Protein AF-A0A6H9IDM2-F1 (afdb_monomer_lite)

Radius of gyration: 23.65 Å; chains: 1; bounding box: 51×37×52 Å

pLDDT: mean 88.01, std 14.93, range [42.97, 98.5]

Secondary structure (DSSP, 8-state):
-PPPPP---HHHHHHHHHHHHHTT--HHHHHHHHHHHHHHHHHHHHHHHHHHHHHHHHHHTT---B-HHHHHHHHHHHHTT--PPPPPBPPHHHHHHHHHHS----

Structure (mmCIF, N/CA/C/O backbone):
data_AF-A0A6H9IDM2-F1
#
_entry.id   AF-A0A6H9IDM2-F1
#
loop_
_atom_site.group_PDB
_atom_site.id
_atom_site.type_symbol
_atom_site.label_atom_id
_atom_site.label_alt_id
_atom_site.label_comp_id
_atom_site.label_asym_id
_atom_site.label_entity_id
_atom_site.label_seq_id
_atom_site.pdbx_PDB_ins_code
_atom_site.Cartn_x
_atom_site.Cartn_y
_atom_site.Cartn_z
_atom_site.occupancy
_atom_site.B_iso_or_equiv
_atom_site.auth_seq_id
_atom_site.auth_comp_id
_atom_site.auth_asym_id
_atom_site.auth_atom_id
_atom_site.pdbx_PDB_model_num
ATOM 1 N N . MET A 1 1 ? 26.684 4.462 -5.386 1.00 55.28 1 MET A N 1
ATOM 2 C CA . MET A 1 1 ? 25.567 3.701 -5.987 1.00 55.28 1 MET A CA 1
ATOM 3 C C . MET A 1 1 ? 26.026 2.262 -6.154 1.00 55.28 1 MET A C 1
ATOM 5 O O . MET A 1 1 ? 27.055 2.063 -6.786 1.00 55.28 1 MET A O 1
ATOM 9 N N . SER A 1 2 ? 25.337 1.293 -5.546 1.00 77.88 2 SER A N 1
ATOM 10 C CA . SER A 1 2 ? 25.652 -0.134 -5.717 1.00 77.88 2 SER A CA 1
ATOM 11 C C . SER A 1 2 ? 24.838 -0.700 -6.878 1.00 77.88 2 SER A C 1
ATOM 13 O O . SER A 1 2 ? 23.632 -0.463 -6.955 1.00 77.88 2 SER A O 1
ATOM 15 N N . THR A 1 3 ? 25.480 -1.418 -7.796 1.00 82.38 3 THR A N 1
ATOM 16 C CA . THR A 1 3 ? 24.814 -2.078 -8.921 1.00 82.38 3 THR A CA 1
ATOM 17 C C . THR A 1 3 ? 24.431 -3.501 -8.529 1.00 82.38 3 THR A C 1
ATOM 19 O O . THR A 1 3 ? 25.277 -4.342 -8.242 1.00 82.38 3 THR A O 1
ATOM 22 N N . THR A 1 4 ? 23.130 -3.790 -8.531 1.00 86.00 4 THR A N 1
ATOM 23 C CA . THR A 1 4 ? 22.616 -5.154 -8.337 1.00 86.00 4 THR A CA 1
ATOM 24 C C . THR A 1 4 ? 22.281 -5.753 -9.699 1.00 86.00 4 THR A C 1
ATOM 26 O O . THR A 1 4 ? 21.487 -5.185 -10.448 1.00 86.00 4 THR A O 1
ATOM 29 N N . THR A 1 5 ? 22.880 -6.898 -10.036 1.00 89.69 5 THR A N 1
ATOM 30 C CA . THR A 1 5 ? 22.581 -7.604 -11.292 1.00 89.69 5 THR A CA 1
ATOM 31 C C . THR A 1 5 ? 21.409 -8.557 -11.088 1.00 89.69 5 THR A C 1
ATOM 33 O O . THR A 1 5 ? 21.498 -9.498 -10.303 1.00 89.69 5 THR A O 1
ATOM 36 N N . LEU A 1 6 ? 20.318 -8.340 -11.825 1.00 88.38 6 LEU A N 1
ATOM 37 C CA . LEU A 1 6 ? 19.122 -9.183 -11.796 1.00 88.38 6 LEU A CA 1
ATOM 38 C C . LEU A 1 6 ? 19.108 -10.123 -13.006 1.00 88.38 6 LEU A C 1
ATOM 40 O O . LEU A 1 6 ? 19.097 -9.677 -14.156 1.00 88.38 6 LEU A O 1
ATOM 44 N N . LYS A 1 7 ? 19.070 -11.437 -12.762 1.00 92.38 7 LYS A N 1
ATOM 45 C CA . LYS A 1 7 ? 18.801 -12.422 -13.818 1.00 92.38 7 LYS A CA 1
ATOM 46 C C . LYS A 1 7 ? 17.298 -12.517 -14.049 1.00 92.38 7 LYS A C 1
ATOM 48 O O . LYS A 1 7 ? 16.570 -13.052 -13.222 1.00 92.38 7 LYS A O 1
ATOM 53 N N . LEU A 1 8 ? 16.856 -12.006 -15.193 1.00 91.06 8 LEU A N 1
ATOM 54 C CA . LEU A 1 8 ? 15.466 -12.103 -15.629 1.00 91.06 8 LEU A CA 1
ATOM 55 C C . LEU A 1 8 ? 15.262 -13.369 -16.466 1.00 91.06 8 LEU A C 1
ATOM 57 O O . LEU A 1 8 ? 16.017 -13.563 -17.428 1.00 91.06 8 LEU A O 1
ATOM 61 N N . PRO A 1 9 ? 14.236 -14.176 -16.154 1.00 95.69 9 PRO A N 1
ATOM 62 C CA . PRO A 1 9 ? 13.740 -15.215 -17.047 1.00 95.69 9 PRO A CA 1
ATOM 63 C C . PRO A 1 9 ? 13.478 -14.682 -18.466 1.00 95.69 9 PRO A C 1
ATOM 65 O O . PRO A 1 9 ? 13.116 -13.514 -18.657 1.00 95.69 9 PRO A O 1
ATOM 68 N N . ALA A 1 10 ? 13.707 -15.525 -19.477 1.00 93.75 10 ALA A N 1
ATOM 69 C CA . ALA A 1 10 ? 13.621 -15.121 -20.883 1.00 93.75 10 ALA A CA 1
ATOM 70 C C . ALA A 1 10 ? 12.200 -14.684 -21.283 1.00 93.75 10 ALA A C 1
ATOM 72 O O . ALA A 1 10 ? 12.037 -13.698 -22.002 1.00 93.75 10 ALA A O 1
ATOM 73 N N . ASP A 1 11 ? 11.185 -15.372 -20.763 1.00 96.50 11 ASP A N 1
ATOM 74 C CA . ASP A 1 11 ? 9.766 -15.064 -20.951 1.00 96.50 11 ASP A CA 1
ATOM 75 C C . ASP A 1 11 ? 9.399 -13.681 -20.390 1.00 96.50 11 ASP A C 1
ATOM 77 O O . ASP A 1 11 ? 8.748 -12.878 -21.061 1.00 96.50 11 ASP A O 1
ATOM 81 N N . LEU A 1 12 ? 9.878 -13.353 -19.188 1.00 95.44 12 LEU A N 1
ATOM 82 C CA . LEU A 1 12 ? 9.643 -12.062 -18.556 1.00 95.44 12 LEU A CA 1
ATOM 83 C C . LEU A 1 12 ? 10.305 -10.936 -19.356 1.00 95.44 12 LEU A C 1
ATOM 85 O O . LEU A 1 12 ? 9.674 -9.915 -19.631 1.00 95.44 12 LEU A O 1
ATOM 89 N N . ARG A 1 13 ? 11.552 -11.138 -19.795 1.00 93.38 13 ARG A N 1
ATOM 90 C CA . ARG A 1 13 ? 12.265 -10.167 -20.637 1.00 93.38 13 ARG A CA 1
ATOM 91 C C . ARG A 1 13 ? 11.517 -9.892 -21.946 1.00 93.38 13 ARG A C 1
ATOM 93 O O . ARG A 1 13 ? 11.399 -8.730 -22.334 1.00 93.38 13 ARG A O 1
ATOM 100 N N . ALA A 1 14 ? 10.994 -10.934 -22.596 1.00 95.75 14 ALA A N 1
ATOM 101 C CA . ALA A 1 14 ? 10.243 -10.811 -23.845 1.00 95.75 14 ALA A CA 1
ATOM 102 C C . ALA A 1 14 ? 8.948 -9.998 -23.678 1.00 95.75 14 ALA A C 1
ATOM 104 O O . ALA A 1 14 ? 8.558 -9.273 -24.589 1.00 95.75 14 ALA A O 1
ATOM 105 N N . ARG A 1 15 ? 8.312 -10.062 -22.501 1.00 97.31 15 ARG A N 1
ATOM 106 C CA . ARG A 1 15 ? 7.106 -9.281 -22.178 1.00 97.31 15 ARG A CA 1
ATOM 107 C C . ARG A 1 15 ? 7.408 -7.824 -21.828 1.00 97.31 15 ARG A C 1
ATOM 109 O O . ARG A 1 15 ? 6.615 -6.949 -22.155 1.00 97.31 15 ARG A O 1
ATOM 116 N N . ILE A 1 16 ? 8.543 -7.549 -21.183 1.00 96.69 16 ILE A N 1
ATOM 117 C CA . ILE A 1 16 ? 8.919 -6.189 -20.762 1.00 96.69 16 ILE A CA 1
ATOM 118 C C . ILE A 1 16 ? 9.207 -5.287 -21.965 1.00 96.69 16 ILE A C 1
ATOM 120 O O . ILE A 1 16 ? 8.795 -4.132 -21.965 1.00 96.69 16 ILE A O 1
ATOM 124 N N . ALA A 1 17 ? 9.891 -5.794 -22.993 1.00 94.62 17 ALA A N 1
ATOM 125 C CA . ALA A 1 17 ? 10.300 -4.987 -24.144 1.00 94.62 17 ALA A CA 1
ATOM 126 C C . ALA A 1 17 ? 9.138 -4.238 -24.844 1.00 94.62 17 ALA A C 1
ATOM 128 O O . ALA A 1 17 ? 9.234 -3.014 -24.965 1.00 94.62 17 ALA A O 1
ATOM 129 N N . PRO A 1 18 ? 8.031 -4.892 -25.257 1.00 97.69 18 PRO A N 1
ATOM 130 C CA . PRO A 1 18 ? 6.910 -4.190 -25.883 1.00 97.69 18 PRO A CA 1
ATOM 131 C C . PRO A 1 18 ? 6.163 -3.260 -24.915 1.00 97.69 18 PRO A C 1
ATOM 133 O O . PRO A 1 18 ? 5.711 -2.199 -25.335 1.00 97.69 18 PRO A O 1
ATOM 136 N N . LEU A 1 19 ? 6.064 -3.604 -23.624 1.00 98.06 19 LEU A N 1
ATOM 137 C CA . LEU A 1 19 ? 5.415 -2.751 -22.615 1.00 98.06 19 LEU A CA 1
ATOM 138 C C . LEU A 1 19 ? 6.210 -1.467 -22.356 1.00 98.06 19 LEU A C 1
ATOM 140 O O . LEU A 1 19 ? 5.635 -0.384 -22.274 1.00 98.06 19 LEU A O 1
ATOM 144 N N . ALA A 1 20 ? 7.536 -1.583 -22.276 1.00 97.81 20 ALA A N 1
ATOM 145 C CA . ALA A 1 20 ? 8.434 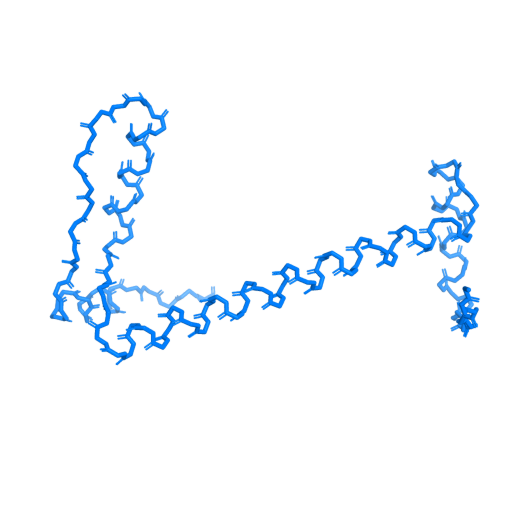-0.446 -22.153 1.00 97.81 20 ALA A CA 1
ATOM 146 C C . ALA A 1 20 ? 8.346 0.463 -23.388 1.00 97.81 20 ALA A C 1
ATOM 148 O O . ALA A 1 20 ? 8.198 1.675 -23.241 1.00 97.81 20 ALA A O 1
ATOM 149 N N . ALA A 1 21 ? 8.347 -0.124 -24.592 1.00 97.62 21 ALA A N 1
ATOM 150 C CA . ALA A 1 21 ? 8.208 0.620 -25.842 1.00 97.62 21 ALA A CA 1
ATOM 151 C C . ALA A 1 21 ? 6.865 1.365 -25.930 1.00 97.62 21 ALA A C 1
ATOM 153 O O . ALA A 1 21 ? 6.853 2.554 -26.239 1.00 97.62 21 ALA A O 1
ATOM 154 N N . ALA A 1 22 ? 5.751 0.708 -25.588 1.00 98.06 22 ALA A N 1
ATOM 155 C CA . ALA A 1 22 ? 4.427 1.333 -25.550 1.00 98.06 22 ALA A CA 1
ATOM 156 C C . ALA A 1 22 ? 4.345 2.493 -24.540 1.00 98.06 22 ALA A C 1
ATOM 158 O O . ALA A 1 22 ? 3.615 3.454 -24.760 1.00 98.06 22 ALA A O 1
ATOM 159 N N . ALA A 1 23 ? 5.123 2.426 -23.455 1.00 97.19 23 ALA A N 1
ATOM 160 C CA . ALA A 1 23 ? 5.252 3.496 -22.468 1.00 97.19 23 ALA A CA 1
ATOM 161 C C . ALA A 1 23 ? 6.285 4.580 -22.847 1.00 97.19 23 ALA A C 1
ATOM 163 O O . ALA A 1 23 ? 6.488 5.509 -22.066 1.00 97.19 23 ALA A O 1
ATOM 164 N N . GLY A 1 24 ? 6.964 4.466 -23.998 1.00 97.81 24 GLY A N 1
ATOM 165 C CA . GLY A 1 24 ? 8.007 5.401 -24.436 1.00 97.81 24 GLY A CA 1
ATOM 166 C C . GLY A 1 24 ? 9.299 5.336 -23.611 1.00 97.81 24 GLY A C 1
ATOM 167 O O . GLY A 1 24 ? 10.002 6.337 -23.488 1.00 97.81 24 GLY A O 1
ATOM 168 N N . LYS A 1 25 ? 9.608 4.182 -23.004 1.00 97.25 25 LYS A N 1
ATOM 169 C CA . LYS A 1 25 ? 10.729 3.997 -22.066 1.00 97.25 25 LYS A CA 1
ATOM 170 C C . LYS A 1 25 ? 11.687 2.908 -22.532 1.00 97.25 25 LYS A C 1
ATOM 172 O O . LYS A 1 25 ? 11.315 1.977 -23.243 1.00 97.25 25 LYS A O 1
ATOM 177 N N . THR A 1 26 ? 12.934 2.980 -22.068 1.00 97.62 26 THR A N 1
ATOM 178 C CA . THR A 1 26 ? 13.848 1.836 -22.188 1.00 97.62 26 THR A CA 1
ATOM 179 C C . THR A 1 26 ? 13.391 0.714 -21.248 1.00 97.62 26 THR A C 1
ATOM 181 O O . THR A 1 26 ? 12.837 1.004 -20.182 1.00 97.62 26 THR A O 1
ATOM 184 N N . PRO A 1 27 ? 13.662 -0.567 -21.564 1.00 95.56 27 PRO A N 1
ATOM 185 C CA . PRO A 1 27 ? 13.355 -1.671 -20.656 1.00 95.56 27 PRO A CA 1
ATOM 186 C C . PRO A 1 27 ? 13.947 -1.477 -19.255 1.00 95.56 27 PRO A C 1
ATOM 188 O O . PRO A 1 27 ? 13.291 -1.781 -18.266 1.00 95.56 27 PRO A O 1
ATOM 191 N N . HIS A 1 28 ? 15.166 -0.933 -19.155 1.00 93.75 28 HIS A N 1
ATOM 192 C CA . HIS A 1 28 ? 15.801 -0.656 -17.866 1.00 93.75 28 HIS A CA 1
ATOM 193 C C . HIS A 1 28 ? 15.021 0.376 -17.043 1.00 93.75 28 HIS A C 1
ATOM 195 O O . HIS A 1 28 ? 14.679 0.089 -15.898 1.00 93.75 28 HIS A O 1
ATOM 201 N N . ALA A 1 29 ? 14.699 1.536 -17.628 1.00 95.88 29 ALA A N 1
ATOM 202 C CA . ALA A 1 29 ? 13.943 2.580 -16.937 1.00 95.88 29 ALA A CA 1
ATOM 203 C C . ALA A 1 29 ? 12.564 2.073 -16.494 1.00 95.88 29 ALA A C 1
ATOM 205 O O . ALA A 1 29 ? 12.175 2.259 -15.345 1.00 95.88 29 ALA A O 1
ATOM 206 N N . TRP A 1 30 ? 11.875 1.343 -17.375 1.00 97.25 30 TRP A N 1
ATOM 207 C CA . TRP A 1 30 ? 10.578 0.741 -17.071 1.00 97.25 30 TRP A CA 1
ATOM 208 C C . TRP A 1 30 ? 10.650 -0.234 -15.883 1.00 97.25 30 TRP A C 1
ATOM 210 O O . TRP A 1 30 ? 9.802 -0.200 -14.995 1.00 97.25 30 TRP A O 1
ATOM 220 N N . MET A 1 31 ? 11.687 -1.076 -15.816 1.00 95.69 31 MET A N 1
ATOM 221 C CA . MET A 1 31 ? 11.879 -2.005 -14.695 1.00 95.69 31 MET A CA 1
ATOM 222 C C . MET A 1 31 ? 12.186 -1.292 -13.377 1.00 95.69 31 MET A C 1
ATOM 224 O O . MET A 1 31 ? 11.683 -1.706 -12.336 1.00 95.69 31 MET A O 1
ATOM 228 N N . VAL A 1 32 ? 13.007 -0.239 -13.406 1.00 95.19 32 VAL A N 1
ATOM 229 C CA . VAL A 1 32 ? 13.331 0.542 -12.203 1.00 95.19 32 VAL A CA 1
ATOM 230 C C . VAL A 1 32 ? 12.068 1.176 -11.626 1.00 95.19 32 VAL A C 1
ATOM 232 O O . VAL A 1 32 ? 11.820 1.059 -10.429 1.00 95.19 32 VAL A O 1
ATOM 235 N N . GLU A 1 33 ? 11.234 1.777 -12.469 1.00 96.75 33 GLU A N 1
ATOM 236 C CA . GLU A 1 33 ? 9.955 2.346 -12.039 1.00 96.75 33 GLU A CA 1
ATOM 237 C C . GLU A 1 33 ? 8.991 1.283 -11.505 1.00 96.75 33 GLU A C 1
ATOM 239 O O . GLU A 1 33 ? 8.343 1.497 -10.482 1.00 96.75 33 GLU A O 1
ATOM 244 N N . ALA A 1 34 ? 8.923 0.114 -12.151 1.00 96.50 34 ALA A N 1
ATOM 245 C CA . ALA A 1 34 ? 8.106 -0.995 -11.666 1.00 96.50 34 ALA A CA 1
ATOM 246 C C . ALA A 1 34 ? 8.541 -1.450 -10.261 1.00 96.50 34 ALA A C 1
ATOM 248 O O . ALA A 1 34 ? 7.698 -1.696 -9.398 1.00 96.50 34 ALA A O 1
ATOM 249 N N . LEU A 1 35 ? 9.852 -1.517 -10.003 1.00 96.31 35 LEU A N 1
ATOM 250 C CA . LEU A 1 35 ? 10.387 -1.837 -8.679 1.00 96.31 35 LEU A CA 1
ATOM 251 C C . LEU A 1 35 ? 10.081 -0.737 -7.658 1.00 96.31 35 LEU A C 1
ATOM 253 O O . LEU A 1 35 ? 9.688 -1.055 -6.541 1.00 96.31 35 LEU A O 1
ATOM 257 N N . GLN A 1 36 ? 10.198 0.539 -8.030 1.00 97.50 36 GLN A N 1
ATOM 258 C CA . GLN A 1 36 ? 9.831 1.656 -7.151 1.00 97.50 36 GLN A CA 1
ATOM 259 C C . GLN A 1 36 ? 8.349 1.605 -6.765 1.00 97.50 36 GLN A C 1
ATOM 261 O O . GLN A 1 36 ? 8.016 1.708 -5.586 1.00 97.50 36 GLN A O 1
ATOM 266 N N . ALA A 1 37 ? 7.462 1.368 -7.735 1.00 97.75 37 ALA A N 1
ATOM 267 C CA . ALA A 1 37 ? 6.037 1.199 -7.474 1.00 97.75 37 ALA A CA 1
ATOM 268 C C . ALA A 1 37 ? 5.767 0.004 -6.543 1.00 97.75 37 ALA A C 1
ATOM 270 O O . ALA A 1 37 ? 4.945 0.098 -5.630 1.00 97.75 37 ALA A O 1
ATOM 271 N N . GLN A 1 38 ? 6.492 -1.103 -6.730 1.00 97.94 38 GLN A N 1
ATOM 272 C CA . GLN A 1 38 ? 6.369 -2.281 -5.876 1.00 97.94 38 GLN A CA 1
ATOM 273 C C . GLN A 1 38 ? 6.863 -2.030 -4.445 1.00 97.94 38 GLN A C 1
ATOM 275 O O . GLN A 1 38 ? 6.255 -2.553 -3.512 1.00 97.94 38 GLN A O 1
ATOM 280 N N . VAL A 1 39 ? 7.924 -1.238 -4.259 1.00 98.38 39 VAL A N 1
ATOM 281 C CA . VAL A 1 39 ? 8.408 -0.828 -2.929 1.00 98.38 39 VAL A CA 1
ATOM 282 C C . VAL A 1 39 ? 7.331 -0.025 -2.210 1.00 98.38 39 VAL A C 1
ATOM 284 O O . VAL A 1 39 ? 6.919 -0.417 -1.124 1.00 98.38 39 VAL A O 1
ATOM 287 N N . VAL A 1 40 ? 6.778 1.008 -2.855 1.00 98.38 40 VAL A N 1
ATOM 288 C CA . VAL A 1 40 ? 5.699 1.822 -2.267 1.00 98.38 40 VAL A CA 1
ATOM 289 C C . VAL A 1 40 ? 4.497 0.953 -1.886 1.00 98.38 40 VAL A C 1
ATOM 291 O O . VAL A 1 40 ? 3.957 1.078 -0.789 1.00 98.38 40 VAL A O 1
ATOM 294 N N . LEU A 1 41 ? 4.085 0.030 -2.761 1.00 98.50 41 LEU A N 1
ATOM 295 C CA . LEU A 1 41 ? 2.975 -0.878 -2.472 1.00 98.50 41 LEU A CA 1
ATOM 296 C C . LEU A 1 41 ? 3.281 -1.823 -1.297 1.00 98.50 41 LEU A C 1
ATOM 298 O O . LEU A 1 41 ? 2.393 -2.113 -0.491 1.00 98.50 41 LEU A O 1
ATOM 302 N N . ALA A 1 42 ? 4.513 -2.330 -1.208 1.00 98.50 42 ALA A N 1
ATOM 303 C CA . ALA A 1 42 ? 4.940 -3.198 -0.117 1.00 98.50 42 ALA A CA 1
ATOM 304 C C . ALA A 1 42 ? 4.957 -2.448 1.221 1.00 98.50 42 ALA A C 1
ATOM 306 O O . ALA A 1 42 ? 4.429 -2.976 2.201 1.00 98.50 42 ALA A O 1
ATOM 307 N N . ASP A 1 43 ? 5.470 -1.219 1.238 1.00 98.38 43 ASP A N 1
ATOM 308 C CA . ASP A 1 43 ? 5.505 -0.365 2.425 1.00 98.38 43 ASP A CA 1
ATOM 309 C C . ASP A 1 43 ? 4.091 -0.045 2.916 1.00 98.38 43 ASP A C 1
ATOM 311 O O . ASP A 1 43 ? 3.782 -0.263 4.087 1.00 98.38 43 ASP A O 1
ATOM 315 N N . LEU A 1 44 ? 3.188 0.361 2.014 1.00 98.38 44 LEU A N 1
ATOM 316 C CA . LEU A 1 44 ? 1.779 0.605 2.347 1.00 98.38 44 LEU A CA 1
ATOM 317 C C . LEU A 1 44 ? 1.109 -0.638 2.939 1.00 98.38 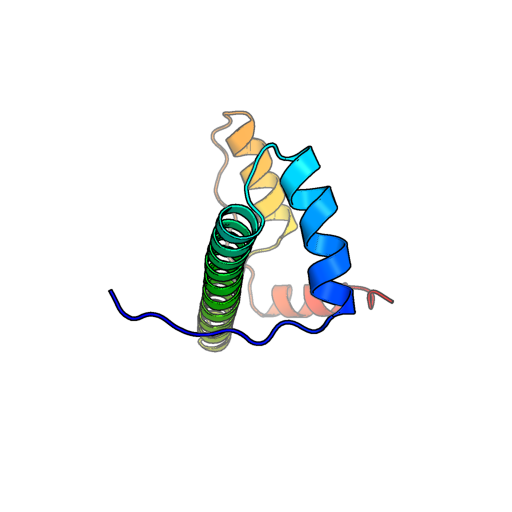44 LEU A C 1
ATOM 319 O O . LEU A 1 44 ? 0.354 -0.543 3.906 1.00 98.38 44 LEU A O 1
ATOM 323 N N . ARG A 1 45 ? 1.396 -1.821 2.383 1.00 98.31 45 ARG A N 1
ATOM 324 C CA . ARG A 1 45 ? 0.861 -3.081 2.907 1.00 98.31 45 ARG A CA 1
ATOM 325 C C . ARG A 1 45 ? 1.388 -3.380 4.308 1.00 98.31 45 ARG A C 1
ATOM 327 O O . ARG A 1 45 ? 0.607 -3.805 5.155 1.00 98.31 45 ARG A O 1
ATOM 334 N N . GLN A 1 46 ? 2.686 -3.206 4.545 1.00 98.38 46 GLN A N 1
ATOM 335 C CA . GLN A 1 46 ? 3.270 -3.448 5.866 1.00 98.38 46 GLN A CA 1
ATOM 336 C C . GLN A 1 46 ? 2.729 -2.459 6.899 1.00 98.38 46 GLN A C 1
ATOM 338 O O . GLN A 1 46 ? 2.327 -2.891 7.976 1.00 98.38 46 GLN A O 1
ATOM 343 N N . ALA A 1 47 ? 2.634 -1.176 6.544 1.00 98.31 47 ALA A N 1
ATOM 344 C CA . ALA A 1 47 ? 2.050 -0.148 7.398 1.00 98.31 47 ALA A CA 1
ATOM 345 C C . ALA A 1 47 ? 0.595 -0.476 7.766 1.00 98.31 47 ALA A C 1
ATOM 347 O O . ALA A 1 47 ? 0.252 -0.481 8.943 1.00 98.31 47 ALA A O 1
ATOM 348 N N . PHE A 1 48 ? -0.231 -0.861 6.787 1.00 98.00 48 PHE A N 1
ATOM 349 C CA . PHE A 1 48 ? -1.620 -1.257 7.032 1.00 98.00 48 PHE A CA 1
ATOM 350 C C . PHE A 1 48 ? -1.735 -2.460 7.981 1.00 98.00 48 PHE A C 1
ATOM 352 O O . PHE A 1 48 ? -2.569 -2.472 8.882 1.00 98.00 48 PHE A O 1
ATOM 359 N N . ILE A 1 49 ? -0.895 -3.485 7.799 1.00 98.25 49 ILE A N 1
ATOM 360 C CA . ILE A 1 49 ? -0.894 -4.664 8.677 1.00 98.25 49 ILE A CA 1
ATOM 361 C C . ILE A 1 49 ? -0.434 -4.294 10.092 1.00 98.25 49 ILE A C 1
ATOM 363 O O . ILE A 1 49 ? -0.972 -4.831 11.059 1.00 98.25 49 ILE A O 1
ATOM 367 N N . HIS A 1 50 ? 0.561 -3.416 10.215 1.00 98.19 50 HIS A N 1
ATOM 368 C CA . HIS A 1 50 ? 1.042 -2.930 11.504 1.00 98.19 50 HIS A CA 1
ATOM 369 C C . HIS A 1 50 ? -0.064 -2.174 12.246 1.00 98.19 50 HIS A C 1
ATOM 371 O O . HIS A 1 50 ? -0.429 -2.567 13.347 1.00 98.19 50 HIS A O 1
ATOM 377 N N . GLU A 1 51 ? -0.678 -1.182 11.600 1.00 97.88 51 GLU A N 1
ATOM 378 C CA . GLU A 1 51 ? -1.783 -0.401 12.166 1.00 97.88 51 GLU A CA 1
ATOM 379 C C . GLU A 1 51 ? -2.973 -1.290 12.563 1.00 97.88 51 GLU A C 1
ATOM 381 O O . GLU A 1 51 ? -3.544 -1.136 13.641 1.00 97.88 51 GLU A O 1
ATOM 386 N N . ALA A 1 52 ? -3.317 -2.284 11.737 1.00 95.62 52 ALA A N 1
ATOM 387 C CA . ALA A 1 52 ? -4.380 -3.231 12.061 1.00 95.62 52 ALA A CA 1
ATOM 388 C C . ALA A 1 52 ? -4.062 -4.077 13.307 1.00 95.62 52 ALA A C 1
ATOM 390 O O . ALA A 1 52 ? -4.967 -4.394 14.080 1.00 95.62 52 ALA A O 1
ATOM 391 N N . ARG A 1 53 ? -2.793 -4.456 13.509 1.00 98.00 53 ARG A N 1
ATOM 392 C CA . ARG A 1 53 ? -2.352 -5.186 14.708 1.00 98.00 53 ARG A CA 1
ATOM 393 C C . ARG A 1 53 ? -2.367 -4.298 15.942 1.00 98.00 53 ARG A C 1
ATOM 395 O O . ARG A 1 53 ? -2.846 -4.754 16.974 1.00 98.00 53 ARG A O 1
ATOM 402 N N . ASP A 1 54 ? -1.902 -3.059 15.822 1.00 97.00 54 ASP A N 1
ATOM 403 C CA . ASP A 1 54 ? -1.930 -2.090 16.919 1.00 97.00 54 ASP A CA 1
ATOM 404 C C . ASP A 1 54 ? -3.371 -1.826 17.364 1.00 97.00 54 ASP A C 1
ATOM 406 O O . ASP A 1 54 ? -3.685 -1.927 18.547 1.00 97.00 54 ASP A O 1
ATOM 410 N N . SER A 1 55 ? -4.276 -1.598 16.407 1.00 92.88 55 SER A N 1
ATOM 411 C CA . SER A 1 55 ? -5.702 -1.415 16.685 1.00 92.88 55 SER A CA 1
ATOM 412 C C . SER A 1 55 ? -6.332 -2.659 17.322 1.00 92.88 55 SER A C 1
ATOM 414 O O . SER A 1 55 ? -7.116 -2.539 18.260 1.00 92.88 55 SER A O 1
ATOM 416 N N . ALA A 1 56 ? -5.976 -3.865 16.865 1.00 92.50 56 ALA A N 1
ATOM 417 C CA . ALA A 1 56 ? -6.451 -5.098 17.490 1.00 92.50 56 ALA A CA 1
ATOM 418 C C . ALA A 1 56 ? -5.955 -5.236 18.939 1.00 92.50 56 ALA A C 1
ATOM 420 O O . ALA A 1 56 ? -6.747 -5.568 19.817 1.00 92.50 56 ALA A O 1
ATOM 421 N N . ALA A 1 57 ? -4.683 -4.926 19.198 1.00 95.06 57 ALA A N 1
ATOM 422 C CA . ALA A 1 57 ? -4.114 -4.950 20.541 1.00 95.06 57 ALA A CA 1
ATOM 423 C C . ALA A 1 57 ? -4.762 -3.905 21.465 1.00 95.06 57 ALA A C 1
ATOM 425 O O . ALA A 1 57 ? -5.009 -4.196 22.633 1.00 95.06 57 ALA A O 1
ATOM 426 N N . GLU A 1 58 ? -5.083 -2.713 20.952 1.00 93.50 58 GLU A N 1
ATOM 427 C CA . GLU A 1 58 ? -5.816 -1.684 21.698 1.00 93.50 58 GLU A CA 1
ATOM 428 C C . GLU A 1 58 ? -7.219 -2.170 22.081 1.00 93.50 58 GLU A C 1
ATOM 430 O O . GLU A 1 58 ? -7.629 -2.031 23.232 1.00 93.50 58 GLU A O 1
ATOM 435 N N . ILE A 1 59 ? -7.937 -2.798 21.145 1.00 92.12 59 ILE A N 1
ATOM 436 C CA . ILE A 1 59 ? -9.254 -3.393 21.411 1.00 92.12 59 ILE A CA 1
ATOM 437 C C . ILE A 1 59 ? -9.146 -4.495 22.470 1.00 92.12 59 ILE A C 1
ATOM 439 O O . ILE A 1 59 ? -9.942 -4.516 23.409 1.00 92.12 59 ILE A O 1
ATOM 443 N N . ASP A 1 60 ? -8.162 -5.389 22.351 1.00 91.88 60 ASP A N 1
ATOM 444 C CA . ASP A 1 60 ? -7.937 -6.471 23.315 1.00 91.88 60 ASP A CA 1
ATOM 445 C C . ASP A 1 60 ? -7.558 -5.935 24.709 1.00 91.88 60 ASP A C 1
ATOM 447 O O . ASP A 1 60 ? -7.906 -6.541 25.722 1.00 91.88 60 ASP A O 1
ATOM 451 N N . ALA A 1 61 ? -6.912 -4.766 24.777 1.00 93.62 61 ALA A N 1
ATOM 452 C CA . ALA A 1 61 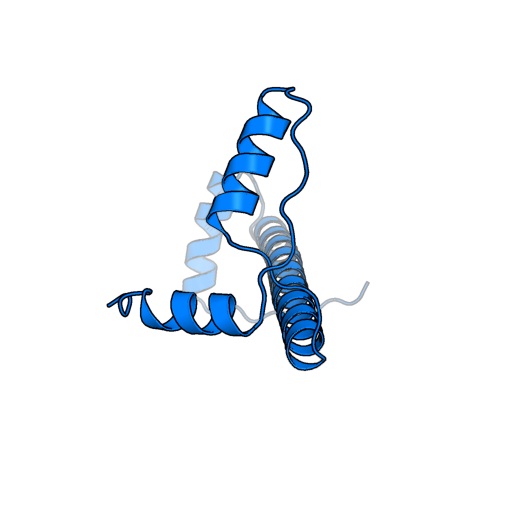? -6.619 -4.044 26.015 1.00 93.62 61 ALA A CA 1
ATOM 453 C C . ALA A 1 61 ? -7.831 -3.284 26.601 1.00 93.62 61 ALA A C 1
ATOM 455 O O . ALA A 1 61 ? -7.694 -2.603 27.618 1.00 93.62 61 ALA A O 1
ATOM 456 N N . GLY A 1 62 ? -9.016 -3.398 25.990 1.00 89.31 62 GLY A N 1
ATOM 457 C CA . GLY A 1 62 ? -10.243 -2.733 26.437 1.00 89.31 62 GLY A CA 1
ATOM 458 C C . GLY A 1 62 ? -10.446 -1.333 25.852 1.00 89.31 62 GLY A C 1
ATOM 459 O O . GLY A 1 62 ? -11.215 -0.540 26.399 1.00 89.31 62 GLY A O 1
ATOM 460 N N . GLY A 1 63 ? -9.761 -1.012 24.754 1.00 90.62 63 GLY A N 1
ATOM 461 C CA . GLY A 1 63 ? -9.941 0.230 24.014 1.00 90.62 63 GLY A CA 1
ATOM 462 C C . GLY A 1 63 ? -11.362 0.398 23.454 1.00 90.62 63 GLY A C 1
ATOM 463 O O . GLY A 1 63 ? -12.100 -0.576 23.267 1.00 90.62 63 GLY A O 1
ATOM 464 N N . PRO A 1 64 ? -11.786 1.644 23.181 1.00 89.00 64 PRO A N 1
ATOM 465 C CA . PRO A 1 64 ? -13.136 1.930 22.717 1.00 89.00 64 PRO A CA 1
ATOM 466 C C . PRO A 1 64 ? -13.373 1.387 21.302 1.00 89.00 64 PRO A C 1
ATOM 468 O O . PRO A 1 64 ? -12.633 1.675 20.366 1.00 89.00 64 PRO A O 1
ATOM 471 N N . VAL A 1 65 ? -14.478 0.667 21.123 1.00 90.88 65 VAL A N 1
ATOM 472 C CA . VAL A 1 65 ? -14.976 0.227 19.812 1.00 90.88 65 VAL A CA 1
ATOM 473 C C . VAL A 1 65 ? -16.236 0.999 19.441 1.00 90.88 65 VAL A C 1
ATOM 475 O O . VAL A 1 65 ? -17.025 1.360 20.308 1.00 90.88 65 VAL A O 1
ATOM 478 N N . PHE A 1 66 ? -16.462 1.238 18.151 1.00 91.50 66 PHE A N 1
ATOM 479 C CA . PHE A 1 66 ? -17.586 2.041 17.658 1.00 91.50 66 PHE A CA 1
ATOM 480 C C . PHE A 1 66 ? -18.443 1.238 16.676 1.00 91.50 66 PHE A C 1
ATOM 482 O O . PHE A 1 66 ? -17.929 0.413 15.915 1.00 91.50 66 PHE A O 1
ATOM 489 N N . ALA A 1 67 ? -19.753 1.489 16.658 1.00 91.81 67 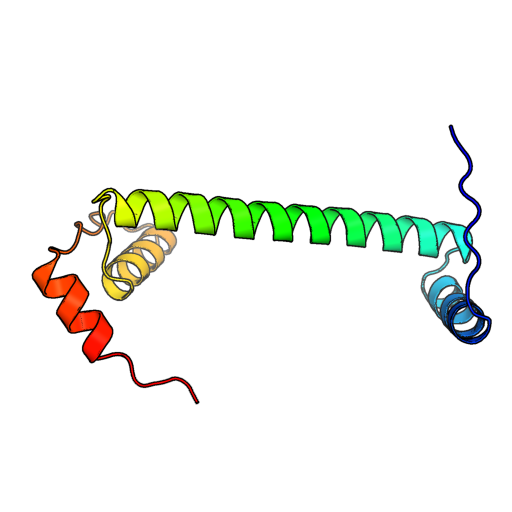ALA A N 1
ATOM 490 C CA . ALA A 1 67 ? -20.649 0.876 15.682 1.00 91.81 67 ALA A CA 1
ATOM 491 C C . ALA A 1 67 ? -20.348 1.407 14.271 1.00 91.81 67 ALA A C 1
ATOM 493 O O . ALA A 1 67 ? -20.369 2.615 14.035 1.00 91.81 67 ALA A O 1
ATOM 494 N N . MET A 1 68 ? -20.108 0.502 13.317 1.00 89.56 68 MET A N 1
ATOM 495 C CA . MET A 1 68 ? -19.761 0.876 11.938 1.00 89.56 68 MET A CA 1
ATOM 496 C C . MET A 1 68 ? -20.823 1.758 11.274 1.00 89.56 68 MET A C 1
ATOM 498 O O . MET A 1 68 ? -20.468 2.708 10.580 1.00 89.56 68 MET A O 1
ATOM 502 N N . ASP A 1 69 ? -22.109 1.495 11.515 1.00 92.00 69 ASP A N 1
ATOM 503 C CA . ASP A 1 69 ? -23.197 2.278 10.920 1.00 92.00 69 ASP A CA 1
ATOM 504 C C . ASP A 1 69 ? -23.227 3.721 11.446 1.00 92.00 69 ASP A C 1
ATOM 506 O O . ASP A 1 69 ? -23.430 4.655 10.665 1.00 92.00 69 ASP A O 1
ATOM 510 N N . GLU A 1 70 ? -22.945 3.923 12.739 1.00 92.38 70 GLU A N 1
ATOM 511 C CA . GLU A 1 70 ? -22.855 5.258 13.342 1.00 92.38 70 GLU A CA 1
ATOM 512 C C . GLU A 1 70 ? -21.633 6.025 12.827 1.00 92.38 70 GLU A C 1
ATOM 514 O O . GLU A 1 70 ? -21.747 7.196 12.456 1.00 92.38 70 GLU A O 1
ATOM 519 N N . VAL A 1 71 ? -20.477 5.358 12.726 1.00 93.62 71 VAL A N 1
ATOM 520 C CA . VAL A 1 71 ? -19.264 5.939 12.129 1.00 93.62 71 VAL A CA 1
ATOM 521 C C . VAL A 1 71 ? -19.523 6.330 10.673 1.00 93.62 71 VAL A C 1
ATOM 523 O O . VAL A 1 71 ? -19.211 7.449 10.265 1.00 93.62 71 VAL A O 1
ATOM 526 N N . ALA A 1 72 ? -20.150 5.457 9.883 1.00 93.69 72 ALA A N 1
ATOM 527 C CA . ALA A 1 72 ? -20.452 5.728 8.482 1.00 93.69 72 ALA A CA 1
ATOM 528 C C . ALA A 1 72 ? -21.445 6.893 8.316 1.00 93.69 72 ALA A C 1
ATOM 530 O O . ALA A 1 72 ? -21.263 7.741 7.438 1.00 93.69 72 ALA A O 1
ATOM 531 N N . ALA A 1 73 ? -22.478 6.971 9.161 1.00 93.69 73 ALA A N 1
ATOM 532 C CA . ALA A 1 73 ? -23.424 8.086 9.170 1.00 93.69 73 ALA A CA 1
ATOM 533 C C . ALA A 1 73 ? -22.747 9.413 9.549 1.00 93.69 73 ALA A C 1
ATOM 535 O O . ALA A 1 73 ? -22.984 10.437 8.899 1.00 93.69 73 ALA A O 1
ATOM 536 N N . TYR A 1 74 ? -21.861 9.386 10.548 1.00 94.81 74 TYR A N 1
ATOM 537 C CA . TYR A 1 74 ? -21.063 10.537 10.958 1.00 94.81 74 TYR A CA 1
ATOM 538 C C . TYR A 1 74 ? -20.156 11.041 9.827 1.00 94.81 74 TYR A C 1
ATOM 540 O O . TYR A 1 74 ? -20.179 12.231 9.509 1.00 94.81 74 TYR A O 1
ATOM 548 N N . LEU A 1 75 ? -19.410 10.146 9.169 1.00 95.06 75 LEU A N 1
ATOM 549 C CA . LEU A 1 75 ? -18.510 10.502 8.067 1.00 95.06 75 LEU A CA 1
ATOM 550 C C . LEU A 1 75 ? -19.267 11.097 6.872 1.00 95.06 75 LEU A C 1
ATOM 552 O O . LEU A 1 75 ? -18.859 12.134 6.350 1.00 95.06 75 LEU A O 1
ATOM 556 N N . ARG A 1 76 ? -20.402 10.502 6.475 1.00 95.44 76 ARG A N 1
ATOM 557 C CA . ARG A 1 76 ? -21.253 11.049 5.400 1.00 95.44 76 ARG A CA 1
ATOM 558 C C . ARG A 1 76 ? -21.758 12.453 5.728 1.00 95.44 76 ARG A C 1
ATOM 560 O O . ARG A 1 76 ? -21.714 13.336 4.878 1.00 95.44 76 ARG A O 1
ATOM 567 N N . SER A 1 77 ? -22.192 12.672 6.966 1.00 93.62 77 SER A N 1
ATOM 568 C CA . SER A 1 77 ? -22.704 13.975 7.402 1.00 93.62 77 SER A CA 1
ATOM 569 C C . SER A 1 77 ? -21.607 15.042 7.452 1.00 93.62 77 SER A C 1
ATOM 571 O O . SER A 1 77 ? -21.827 16.181 7.039 1.00 93.62 77 SER A O 1
ATOM 573 N N . ARG A 1 78 ? -20.397 14.664 7.888 1.00 94.31 78 ARG A N 1
ATOM 574 C CA . ARG A 1 78 ? -19.210 15.532 7.870 1.00 94.31 78 ARG A CA 1
ATOM 575 C C . ARG A 1 78 ? -18.817 15.933 6.450 1.00 94.31 78 ARG A C 1
ATOM 577 O O . ARG A 1 78 ? -18.539 17.106 6.223 1.00 94.31 78 ARG A O 1
ATOM 584 N N . LEU A 1 79 ? -18.835 14.993 5.502 1.00 94.56 79 LEU A N 1
ATOM 585 C CA . LEU A 1 79 ? -18.570 15.272 4.084 1.00 94.56 79 LEU A CA 1
ATOM 586 C C . LEU A 1 79 ? -19.604 16.230 3.474 1.00 94.56 79 LEU A C 1
ATOM 588 O O . LEU A 1 79 ? -19.250 17.055 2.640 1.00 94.56 79 LEU A O 1
ATOM 592 N N . ALA A 1 80 ? -20.855 16.178 3.934 1.00 94.75 80 ALA A N 1
ATOM 593 C CA . ALA A 1 80 ? -21.913 17.112 3.543 1.00 94.75 80 ALA A CA 1
ATOM 594 C C . ALA A 1 80 ? -21.826 18.490 4.241 1.00 94.75 80 ALA A C 1
ATOM 596 O O . ALA A 1 80 ? -22.752 19.291 4.142 1.00 94.75 80 ALA A O 1
ATOM 597 N N . GLY A 1 81 ? -20.753 18.769 4.993 1.00 93.06 81 GLY A N 1
ATOM 598 C CA . GLY A 1 81 ? -20.550 20.040 5.698 1.00 93.06 81 GLY A CA 1
ATOM 599 C C . GLY A 1 81 ? -21.407 20.220 6.957 1.00 93.06 81 GLY A C 1
ATOM 600 O O . GLY A 1 81 ? -21.397 21.290 7.565 1.00 93.06 81 GLY A O 1
ATOM 601 N N . SER A 1 82 ? -22.136 19.185 7.384 1.00 91.19 82 SER A N 1
ATOM 602 C CA . SER A 1 82 ? -22.979 19.250 8.577 1.00 91.19 82 SER A CA 1
ATOM 603 C C . SER A 1 82 ? -22.153 19.090 9.855 1.00 91.19 82 SER A C 1
ATOM 605 O O . SER A 1 82 ? -21.257 18.247 9.954 1.00 91.19 82 SER A O 1
ATOM 607 N N . ARG A 1 83 ? -22.480 19.878 10.886 1.00 85.50 83 ARG A N 1
ATOM 608 C CA . ARG A 1 83 ? -21.930 19.704 12.239 1.00 85.50 83 ARG A CA 1
ATOM 609 C C . ARG A 1 83 ? -22.710 18.616 12.977 1.00 85.50 83 ARG A C 1
ATOM 611 O O . ARG A 1 83 ? -23.649 18.908 13.708 1.00 85.50 83 ARG A O 1
ATOM 618 N N . THR A 1 84 ? -22.321 17.361 12.779 1.00 88.75 84 THR A N 1
ATOM 619 C CA . THR A 1 84 ? -22.894 16.206 13.488 1.00 88.75 84 THR A CA 1
ATOM 620 C C . THR A 1 84 ? -22.045 15.782 14.683 1.00 88.75 84 THR A C 1
ATOM 622 O O . THR A 1 84 ? -20.822 15.928 14.671 1.00 88.75 84 THR A O 1
ATOM 625 N N . LYS A 1 85 ? -22.692 15.247 15.727 1.00 90.06 85 LYS A N 1
ATOM 626 C CA . LYS A 1 85 ? -22.016 14.678 16.904 1.00 90.06 85 LYS A CA 1
ATOM 627 C C . LYS A 1 85 ? -21.245 13.414 16.503 1.00 90.06 85 LYS A C 1
ATOM 629 O O . LYS A 1 85 ? -21.742 12.628 15.701 1.00 90.06 85 LYS A O 1
ATOM 634 N N . ALA A 1 86 ? -20.046 13.235 17.056 1.00 90.44 86 ALA A N 1
ATOM 635 C CA . ALA A 1 86 ? -19.259 12.018 16.867 1.00 90.44 86 ALA A CA 1
ATOM 636 C C . ALA A 1 86 ? -19.961 10.790 17.492 1.00 90.44 86 ALA A C 1
ATOM 638 O O . ALA A 1 86 ? -20.662 10.951 18.500 1.00 90.44 86 ALA A O 1
ATOM 639 N N . PRO A 1 87 ? -19.785 9.588 16.915 1.00 91.88 87 PRO A N 1
ATOM 640 C CA . PRO A 1 87 ? -20.336 8.353 17.466 1.00 91.88 87 PRO A CA 1
ATOM 641 C C . PRO A 1 87 ? -19.766 8.071 18.860 1.00 91.88 87 PRO A C 1
ATOM 643 O O . PRO A 1 87 ? -18.631 8.444 19.167 1.00 91.88 87 PRO A O 1
ATOM 646 N N . ALA A 1 88 ? -20.560 7.419 19.706 1.00 91.75 88 ALA A N 1
ATOM 647 C CA . ALA A 1 88 ? -20.125 7.008 21.037 1.00 91.75 88 ALA A CA 1
ATOM 648 C C . ALA A 1 88 ? -19.559 5.576 20.999 1.00 91.75 88 ALA A C 1
ATOM 650 O O . ALA A 1 88 ? -19.964 4.785 20.143 1.00 91.75 88 ALA A O 1
ATOM 651 N N . PRO A 1 89 ? -18.642 5.212 21.913 1.00 91.19 89 PRO A N 1
ATOM 652 C CA . PRO A 1 89 ? -18.191 3.833 22.030 1.00 91.19 89 PRO A CA 1
ATOM 653 C C . PRO A 1 89 ? -19.361 2.899 22.363 1.00 91.19 89 PRO A C 1
ATOM 655 O O . PRO A 1 89 ? -20.205 3.228 23.202 1.00 91.19 89 PRO A O 1
ATOM 658 N N . VAL A 1 90 ? -19.409 1.724 21.736 1.00 88.75 90 VAL A N 1
ATOM 659 C CA . VAL A 1 90 ? -20.382 0.684 22.088 1.00 88.75 90 VAL A CA 1
ATOM 660 C C . VAL A 1 90 ? -19.916 -0.069 23.330 1.00 88.75 90 VAL A C 1
ATOM 662 O O . VAL A 1 90 ? -18.728 -0.335 23.503 1.00 88.75 90 VAL A O 1
ATOM 665 N N . SER A 1 91 ? -20.856 -0.451 24.195 1.00 76.56 91 SER A N 1
ATOM 666 C CA . SER A 1 91 ? -20.541 -1.309 25.340 1.00 76.56 91 SER A CA 1
ATOM 667 C C . SER A 1 91 ? -20.176 -2.728 24.886 1.00 76.56 91 SER A C 1
ATOM 669 O O . SER A 1 91 ? -20.651 -3.207 23.850 1.00 76.56 91 SER A O 1
ATOM 671 N N . GLU A 1 92 ? -19.387 -3.450 25.688 1.00 63.41 92 GLU A N 1
ATOM 672 C CA . GLU A 1 92 ? -18.983 -4.836 25.391 1.00 63.41 92 GLU A CA 1
ATOM 673 C C . GLU A 1 92 ? -20.173 -5.777 25.123 1.00 63.41 92 GLU A C 1
ATOM 675 O O . GLU A 1 92 ? -20.089 -6.688 24.292 1.00 63.41 92 GLU A O 1
ATOM 680 N N . ALA A 1 93 ? -21.306 -5.549 25.796 1.00 60.03 93 ALA A N 1
ATOM 681 C CA . ALA A 1 93 ? -22.532 -6.319 25.601 1.00 60.03 93 ALA A CA 1
ATOM 682 C C . ALA A 1 93 ? -23.137 -6.100 24.200 1.00 60.03 93 ALA A C 1
ATOM 684 O O . ALA A 1 93 ? -23.528 -7.062 23.533 1.00 60.03 93 ALA A O 1
ATOM 685 N N . ALA A 1 94 ? -23.153 -4.854 23.720 1.00 59.53 94 ALA A N 1
ATOM 686 C CA . ALA A 1 94 ? -23.633 -4.505 22.385 1.00 59.53 94 ALA A CA 1
ATOM 687 C C . ALA A 1 94 ? -22.659 -4.970 21.283 1.00 59.53 94 ALA A C 1
ATOM 689 O O . ALA A 1 94 ? -23.091 -5.468 20.239 1.00 59.53 94 ALA A O 1
ATOM 690 N N . ALA A 1 95 ? -21.347 -4.911 21.538 1.00 59.66 95 ALA A N 1
ATOM 691 C CA . ALA A 1 95 ? -20.318 -5.397 20.615 1.00 59.66 95 ALA A CA 1
ATOM 692 C C . ALA A 1 95 ? -20.425 -6.915 20.354 1.00 59.66 95 ALA A C 1
ATOM 694 O O . ALA A 1 95 ? -20.301 -7.373 19.212 1.00 59.66 95 ALA A O 1
ATOM 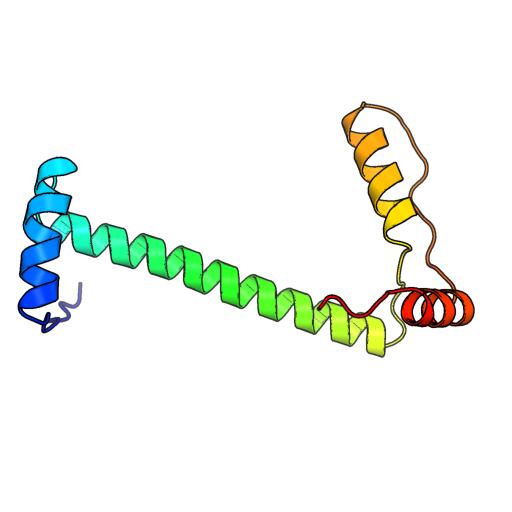695 N N . LYS A 1 96 ? -20.718 -7.714 21.395 1.00 56.38 96 LYS A N 1
ATOM 696 C CA . LYS A 1 96 ? -20.948 -9.167 21.266 1.00 56.38 96 LYS A CA 1
ATOM 697 C C . LYS A 1 96 ? -22.227 -9.500 20.486 1.00 56.38 96 LYS A C 1
ATOM 699 O O . LYS A 1 96 ? -22.234 -10.485 19.745 1.00 56.38 96 LYS A O 1
ATOM 704 N N . ALA A 1 97 ? -23.280 -8.688 20.602 1.00 56.66 97 ALA A N 1
ATOM 705 C CA . ALA A 1 97 ? -24.519 -8.866 19.840 1.00 56.66 97 ALA A CA 1
ATOM 706 C C . ALA A 1 97 ? -24.319 -8.603 18.333 1.00 56.66 97 ALA A C 1
ATOM 708 O O . ALA A 1 97 ? -24.785 -9.386 17.506 1.00 56.66 97 ALA A O 1
ATOM 709 N N . GLY A 1 98 ? -23.536 -7.579 17.969 1.00 56.72 98 GLY A N 1
ATOM 710 C CA . GLY A 1 98 ? -23.195 -7.274 16.572 1.00 56.72 98 GLY A CA 1
ATOM 711 C C . GLY A 1 98 ? -22.360 -8.361 15.877 1.00 56.72 98 GLY A C 1
ATOM 712 O O . GLY A 1 98 ? -22.603 -8.669 14.710 1.00 56.72 98 GLY A O 1
ATOM 713 N N . LYS A 1 99 ? -21.431 -9.022 16.593 1.00 55.09 99 LYS A N 1
ATOM 714 C CA . LYS A 1 99 ? -20.676 -10.178 16.056 1.00 55.09 99 LYS A CA 1
ATOM 715 C C . LYS A 1 99 ? -21.579 -11.365 15.695 1.00 55.09 99 LYS A C 1
ATOM 717 O O . LYS A 1 99 ? -21.275 -12.069 14.738 1.00 55.09 99 LYS A O 1
ATOM 722 N N . ARG A 1 100 ? -22.676 -11.585 16.431 1.00 54.31 100 ARG A N 1
ATOM 723 C CA . ARG A 1 100 ? -23.639 -12.675 16.173 1.00 54.31 100 ARG A CA 1
ATOM 724 C C . ARG A 1 100 ? -24.571 -12.396 14.992 1.00 54.31 100 ARG A C 1
ATOM 726 O O . ARG A 1 100 ? -25.055 -13.338 14.378 1.00 54.31 100 ARG A O 1
ATOM 733 N N . ALA A 1 101 ? -24.807 -11.124 14.675 1.00 53.28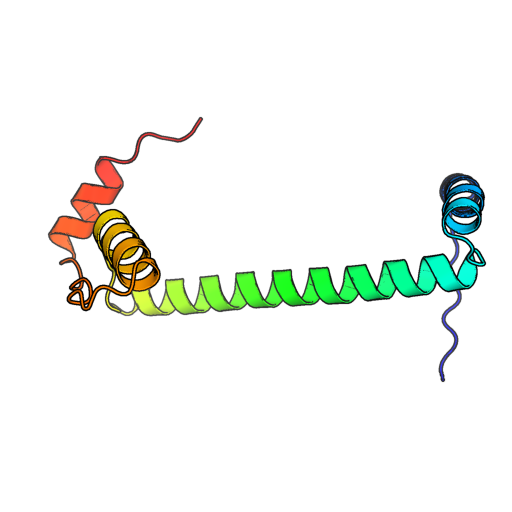 101 ALA A N 1
ATOM 734 C CA . ALA A 1 101 ? -25.691 -10.702 13.589 1.00 53.28 101 ALA A CA 1
ATOM 735 C C . ALA A 1 101 ? -25.003 -10.641 12.211 1.00 53.28 101 ALA A C 1
ATOM 737 O O . ALA A 1 101 ? -25.676 -10.444 11.203 1.00 53.28 101 ALA A O 1
ATOM 738 N N . ARG A 1 102 ? -23.673 -10.797 12.139 1.00 49.41 102 ARG A N 1
ATOM 739 C CA . ARG A 1 102 ? -22.923 -10.769 10.877 1.00 49.41 102 ARG A CA 1
ATOM 740 C C . ARG A 1 102 ? -23.021 -12.144 10.194 1.00 49.41 102 ARG A C 1
ATOM 742 O O . ARG A 1 102 ? -22.409 -13.085 10.699 1.00 49.41 102 ARG A O 1
ATOM 749 N N . PRO A 1 103 ? -23.747 -12.297 9.067 1.00 42.97 103 PRO A N 1
ATOM 750 C CA . PRO A 1 103 ? -23.761 -13.565 8.348 1.00 42.97 103 PRO A CA 1
ATOM 751 C C . PRO A 1 103 ? -22.349 -13.877 7.844 1.00 42.97 103 PRO A C 1
ATOM 753 O O . PRO A 1 103 ? -21.608 -12.971 7.441 1.00 42.97 103 PRO A O 1
ATOM 756 N N . ALA A 1 104 ? -21.969 -15.157 7.894 1.00 49.50 104 ALA A N 1
ATOM 757 C CA . ALA A 1 104 ? -20.736 -15.641 7.289 1.00 49.50 104 ALA A CA 1
ATOM 758 C C . ALA A 1 104 ? -20.729 -15.211 5.818 1.00 49.50 104 ALA A C 1
ATOM 760 O O . ALA A 1 104 ? -21.626 -15.561 5.052 1.00 49.50 104 ALA A O 1
ATOM 761 N N . ARG A 1 105 ? -19.757 -14.378 5.445 1.00 52.00 105 ARG A N 1
ATOM 762 C CA . ARG A 1 105 ? -19.561 -13.976 4.056 1.00 52.00 105 ARG A CA 1
ATOM 763 C C . ARG A 1 105 ? -18.926 -15.186 3.363 1.00 52.00 105 ARG A C 1
ATOM 765 O O . ARG A 1 105 ? -17.755 -15.459 3.617 1.00 52.00 105 ARG A O 1
ATOM 772 N N . GLY A 1 106 ? -19.754 -15.959 2.657 1.00 43.41 106 GLY A N 1
ATOM 773 C CA . GLY A 1 106 ? -19.329 -17.056 1.783 1.00 43.41 106 GLY A CA 1
ATOM 774 C C . GLY A 1 106 ? -18.639 -16.553 0.526 1.00 43.41 106 GLY A C 1
ATOM 775 O O . GLY A 1 106 ? -18.803 -15.350 0.209 1.00 43.41 106 GLY A O 1
#

Foldseek 3Di:
DDDDDDDDDPVVVVVLCVVQVVVVHDSVVSVVVVVVVVVVVVVVVVVVVVVVVVVVVCVVVVHFDFDPVQQVVVVVCVVVVHPDDHTDGDDPVVVVVVVVPDPDPD

Sequence (106 aa):
MSTTTLKLPADLRARIAPLAAAAGKTPHAWMVEALQAQVVLADLRQAFIHEARDSAAEIDAGGPVFAMDEVAAYLRSRLAGSRTKAPAPVSEAAAKAGKRARPARG